Protein AF-A0A218NLQ0-F1 (afdb_monomer_lite)

Foldseek 3Di:
DQDDLVVVQCVCCVPVVDGDDSVVSVVVSVVVVVLVVQLVVQQVVVCVVVVHPDRDPVSSVVSVVVVVVVVPPDD

Sequence (75 aa):
MPISKRTIKNYVKEKYKVRISDDAIESIIKFLDSQAGKIAKEAVNNAKIKKHAMITHDDIEQAIIKNSVKVKKIE

InterPro domains:
  IPR003958 Transcription factor CBF/NF-Y/archaeal histone domain [PF00808] (12-64)
  IPR009072 Histone-fold [G3DSA:1.10.20.10] (2-74)
  IPR009072 Histone-fold [SSF47113] (3-64)

Organism: NCBI:txid1920749

Structure (mmCIF, N/CA/C/O backbone):
data_AF-A0A218NLQ0-F1
#
_entry.id   AF-A0A218NLQ0-F1
#
l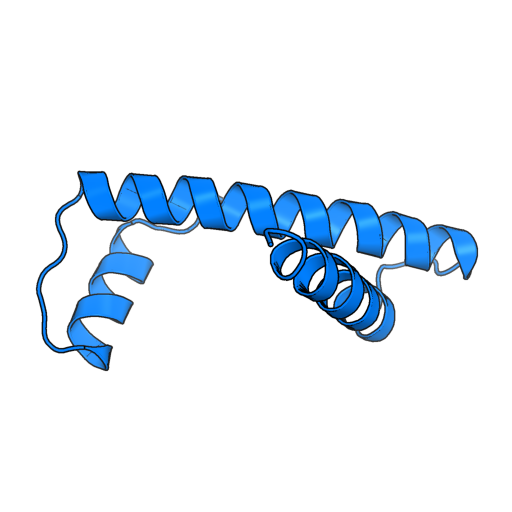oop_
_atom_site.group_PDB
_atom_site.id
_atom_site.type_symbol
_atom_site.label_atom_id
_atom_site.label_alt_id
_atom_site.label_comp_id
_atom_site.label_asym_id
_atom_site.label_entity_id
_atom_site.label_seq_id
_atom_site.pdbx_PDB_ins_code
_atom_site.Cartn_x
_atom_site.Cartn_y
_atom_site.Cartn_z
_atom_site.occupancy
_atom_site.B_iso_or_equiv
_atom_site.auth_seq_id
_atom_site.auth_comp_id
_atom_site.auth_asym_id
_atom_site.auth_atom_id
_atom_site.pdbx_PDB_model_num
ATOM 1 N N . MET A 1 1 ? -9.200 -5.517 -5.442 1.00 53.06 1 MET A N 1
ATOM 2 C CA . MET A 1 1 ? -9.922 -5.619 -4.156 1.00 53.06 1 MET A CA 1
ATOM 3 C C . MET A 1 1 ? -9.383 -4.540 -3.233 1.00 53.06 1 MET A C 1
ATOM 5 O O . MET A 1 1 ? -8.172 -4.532 -3.044 1.00 53.06 1 MET A O 1
ATOM 9 N N . PRO A 1 2 ? -10.219 -3.632 -2.709 1.00 75.88 2 PRO A N 1
ATOM 10 C CA . PRO A 1 2 ? -9.782 -2.691 -1.680 1.00 75.88 2 PRO A CA 1
ATOM 11 C C . PRO A 1 2 ? -9.395 -3.447 -0.401 1.00 75.88 2 PRO A C 1
ATOM 13 O O . PRO A 1 2 ? -9.923 -4.529 -0.125 1.00 75.88 2 PRO A O 1
ATOM 16 N N . ILE A 1 3 ? -8.471 -2.885 0.379 1.00 83.81 3 ILE A N 1
ATOM 17 C CA . ILE A 1 3 ? -8.079 -3.429 1.686 1.00 83.81 3 ILE A CA 1
ATOM 18 C C . ILE A 1 3 ? -9.327 -3.523 2.574 1.00 83.81 3 ILE A C 1
ATOM 20 O O . ILE A 1 3 ? -10.062 -2.548 2.732 1.00 83.81 3 ILE A O 1
ATOM 24 N N . SER A 1 4 ? -9.596 -4.697 3.156 1.00 92.38 4 SER A N 1
ATOM 25 C CA . SER A 1 4 ? -10.820 -4.879 3.941 1.00 92.38 4 SER A CA 1
ATOM 26 C C . SER A 1 4 ? -10.780 -4.057 5.236 1.00 92.38 4 SER A C 1
ATOM 28 O O . SER A 1 4 ? -9.789 -4.085 5.977 1.00 92.38 4 SER A O 1
ATOM 30 N N . LYS A 1 5 ? -11.894 -3.386 5.568 1.00 92.38 5 LYS A N 1
ATOM 31 C CA . LYS A 1 5 ? -12.047 -2.664 6.845 1.00 92.38 5 LYS A CA 1
ATOM 32 C C . LYS A 1 5 ? -11.756 -3.571 8.044 1.00 92.38 5 LYS A C 1
ATOM 34 O O . LYS A 1 5 ? -11.096 -3.160 8.996 1.00 92.38 5 LYS A O 1
ATOM 39 N N . ARG A 1 6 ? -12.206 -4.832 7.974 1.00 94.06 6 ARG A N 1
ATOM 40 C CA . ARG A 1 6 ? -12.001 -5.843 9.021 1.00 94.06 6 ARG A CA 1
ATOM 41 C C . ARG A 1 6 ? -10.518 -6.131 9.254 1.00 94.06 6 ARG A C 1
ATOM 43 O O . ARG A 1 6 ? -10.110 -6.252 10.403 1.00 94.06 6 ARG A O 1
ATOM 50 N N . THR A 1 7 ? -9.719 -6.192 8.190 1.00 94.25 7 THR A N 1
ATOM 51 C CA . THR A 1 7 ? -8.271 -6.429 8.276 1.00 94.25 7 THR A CA 1
ATOM 52 C C . THR A 1 7 ? -7.584 -5.316 9.058 1.00 94.25 7 THR A C 1
ATOM 54 O O . THR A 1 7 ? -6.852 -5.599 10.001 1.00 94.25 7 THR A O 1
ATOM 57 N N . ILE A 1 8 ? -7.868 -4.053 8.728 1.00 93.94 8 ILE A N 1
ATOM 58 C CA . ILE A 1 8 ? -7.277 -2.902 9.428 1.00 93.94 8 ILE A CA 1
ATOM 59 C C . ILE A 1 8 ? -7.756 -2.852 10.880 1.00 93.94 8 ILE A C 1
ATOM 61 O O . ILE A 1 8 ? -6.952 -2.660 11.790 1.00 93.94 8 ILE A O 1
ATOM 65 N N . LYS A 1 9 ? -9.050 -3.090 11.117 1.00 95.25 9 LYS A N 1
ATOM 66 C CA . LYS A 1 9 ? -9.632 -3.124 12.464 1.00 95.25 9 LYS A CA 1
ATOM 67 C C . LYS A 1 9 ? -8.954 -4.166 13.353 1.00 95.25 9 LYS A C 1
ATOM 69 O O . LYS A 1 9 ? -8.590 -3.858 14.487 1.00 95.25 9 LYS A O 1
ATOM 74 N N . ASN A 1 10 ? -8.760 -5.377 12.829 1.00 95.50 10 ASN A N 1
ATOM 75 C CA . ASN A 1 10 ? -8.080 -6.455 13.541 1.00 95.50 10 ASN A CA 1
ATOM 76 C C . ASN A 1 10 ? -6.606 -6.120 13.775 1.00 95.50 10 ASN A C 1
ATOM 78 O O . ASN A 1 10 ? -6.147 -6.237 14.904 1.00 95.50 10 ASN A O 1
ATOM 82 N N . TYR A 1 11 ? -5.902 -5.611 12.760 1.00 94.81 11 TYR A N 1
ATOM 83 C CA . TYR A 1 11 ? -4.506 -5.191 12.889 1.00 94.81 11 TYR A CA 1
ATOM 84 C C . TYR A 1 11 ? -4.317 -4.161 14.011 1.00 94.81 11 TYR A C 1
ATOM 86 O O . TYR A 1 11 ? -3.456 -4.335 14.874 1.00 94.81 11 TYR A O 1
ATOM 94 N N . VAL A 1 12 ? -5.153 -3.116 14.050 1.00 95.38 12 VAL A N 1
ATOM 95 C CA . VAL A 1 12 ? -5.063 -2.073 15.082 1.00 95.38 12 VAL A CA 1
ATOM 96 C C . VAL A 1 12 ? -5.355 -2.642 16.471 1.00 95.38 12 VAL A C 1
ATOM 98 O O . VAL A 1 12 ? -4.599 -2.404 17.415 1.00 95.38 12 VAL A O 1
ATOM 101 N N . LYS A 1 13 ? -6.409 -3.454 16.589 1.00 95.44 13 LYS A N 1
ATOM 102 C CA . LYS A 1 13 ? -6.792 -4.093 17.850 1.00 95.44 13 LYS A CA 1
ATOM 103 C C . LYS A 1 13 ? -5.716 -5.048 18.367 1.00 95.44 13 LYS A C 1
ATOM 105 O O . LYS A 1 13 ? -5.424 -5.049 19.558 1.00 95.44 13 LYS A O 1
ATOM 110 N N . GLU A 1 14 ? -5.141 -5.878 17.508 1.00 96.19 14 GLU A N 1
ATOM 111 C CA . GLU A 1 14 ? -4.180 -6.904 17.915 1.00 96.19 14 GLU A CA 1
ATOM 112 C C . GLU A 1 14 ? -2.830 -6.301 18.283 1.00 96.19 14 GLU A C 1
ATOM 114 O O . GLU A 1 14 ? -2.278 -6.664 19.326 1.00 96.19 14 GLU A O 1
ATOM 119 N N . LYS A 1 15 ? -2.345 -5.360 17.465 1.00 96.31 15 LYS A N 1
ATOM 120 C CA . LYS A 1 15 ? -1.014 -4.768 17.598 1.00 96.31 15 LYS A CA 1
ATOM 121 C C . LYS A 1 15 ? -0.945 -3.653 18.635 1.00 96.31 15 LYS A C 1
ATOM 123 O O . LYS A 1 15 ? 0.027 -3.588 19.377 1.00 96.31 15 LYS A O 1
ATOM 128 N N . TYR A 1 16 ? -1.967 -2.802 18.703 1.00 95.81 16 TYR A N 1
ATOM 129 C CA . TYR A 1 16 ? -1.962 -1.614 19.565 1.00 95.81 16 TYR A CA 1
ATOM 130 C C . TYR A 1 16 ? -2.954 -1.705 20.726 1.00 95.81 16 TYR A C 1
ATOM 132 O O . TYR A 1 16 ? -3.004 -0.797 21.546 1.00 95.81 16 TYR A O 1
ATOM 140 N N . LYS A 1 17 ? -3.740 -2.789 20.819 1.00 95.44 17 LYS A N 1
ATOM 141 C CA . LYS A 1 17 ? -4.717 -3.029 21.900 1.00 95.44 17 LYS A CA 1
ATOM 142 C C . LYS A 1 17 ? -5.765 -1.918 22.060 1.00 95.44 17 LYS A C 1
ATOM 144 O O . LYS A 1 17 ? -6.388 -1.804 23.111 1.00 95.44 17 LYS A O 1
ATOM 149 N N . VAL A 1 18 ? -6.025 -1.152 20.998 1.00 95.12 18 VAL A N 1
ATOM 150 C CA . VAL A 1 18 ? -7.023 -0.072 20.971 1.00 95.12 18 VAL A CA 1
ATOM 151 C C . VAL A 1 18 ? -8.116 -0.335 19.940 1.00 95.12 18 VAL A C 1
ATOM 153 O O . VAL A 1 18 ? -7.925 -1.059 18.961 1.00 95.12 18 VAL A O 1
ATOM 156 N N . ARG A 1 19 ? -9.293 0.253 20.167 1.00 93.81 19 ARG A N 1
ATOM 157 C CA . ARG A 1 19 ? -10.376 0.282 19.177 1.00 93.81 19 ARG A CA 1
ATOM 158 C C . ARG A 1 19 ? -10.152 1.452 18.224 1.00 93.81 19 ARG A C 1
ATOM 160 O O . ARG A 1 19 ? -9.641 2.490 18.623 1.00 93.81 19 ARG A O 1
ATOM 167 N N . ILE A 1 20 ? -10.576 1.279 16.982 1.00 94.94 20 ILE A N 1
ATOM 168 C CA . ILE A 1 20 ? -10.545 2.311 15.947 1.00 94.94 20 ILE A CA 1
ATOM 169 C C . ILE A 1 20 ? -11.954 2.458 15.366 1.00 94.94 20 ILE A C 1
ATOM 171 O O . ILE A 1 20 ? -12.666 1.457 15.221 1.00 94.94 20 ILE A O 1
ATOM 175 N N . SER A 1 21 ? -12.370 3.697 15.105 1.00 96.88 21 SER A N 1
ATOM 176 C CA . SER A 1 21 ? -13.662 3.991 14.483 1.00 96.88 21 SER A CA 1
ATOM 177 C C . SER A 1 21 ? -13.661 3.594 13.009 1.00 96.88 21 SER A C 1
ATOM 179 O O . SER A 1 21 ? -12.614 3.545 12.360 1.00 96.88 21 SER A O 1
ATOM 181 N N . ASP A 1 22 ? -14.844 3.315 12.467 1.00 94.12 22 ASP A N 1
ATOM 182 C CA . ASP A 1 22 ? -14.963 2.896 11.071 1.00 94.12 22 ASP A CA 1
ATOM 183 C C . ASP A 1 22 ? -14.578 4.036 10.099 1.00 94.12 22 ASP A C 1
ATOM 185 O O . ASP A 1 22 ? -13.924 3.764 9.092 1.00 94.12 22 ASP A O 1
ATOM 189 N N . ASP A 1 23 ? -14.832 5.302 10.450 1.00 95.69 23 ASP A N 1
ATOM 190 C CA . ASP A 1 23 ? -14.411 6.480 9.665 1.00 95.69 23 ASP A CA 1
ATOM 191 C C . ASP A 1 23 ? -12.882 6.662 9.636 1.00 95.69 23 ASP A C 1
ATOM 193 O O . ASP A 1 23 ? -12.283 6.995 8.605 1.00 95.69 23 ASP A O 1
ATOM 197 N N . ALA A 1 24 ? -12.210 6.400 10.764 1.00 95.75 24 ALA A N 1
ATOM 198 C CA . ALA A 1 24 ? -10.751 6.416 10.821 1.00 95.75 24 ALA A CA 1
ATOM 199 C C . ALA A 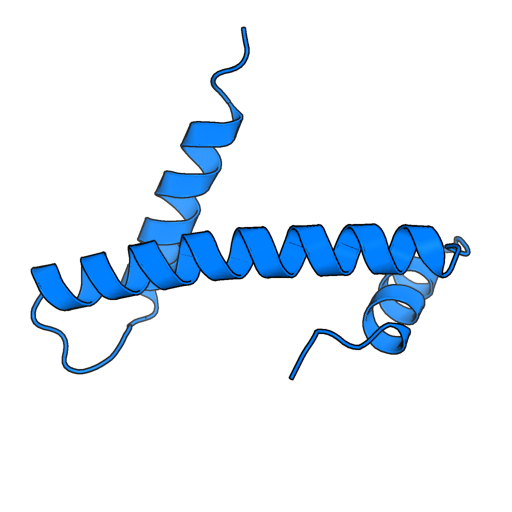1 24 ? -10.157 5.285 9.967 1.00 95.75 24 ALA A C 1
ATOM 201 O O . ALA A 1 24 ? -9.171 5.499 9.260 1.00 95.75 24 ALA A O 1
ATOM 202 N N . ILE A 1 25 ? -10.788 4.102 9.963 1.00 95.38 25 ILE A N 1
ATOM 203 C CA . ILE A 1 25 ? -10.400 3.004 9.067 1.00 95.38 25 ILE A CA 1
ATOM 204 C C . ILE A 1 25 ? -10.538 3.428 7.600 1.00 95.38 25 ILE A C 1
ATOM 206 O O . ILE A 1 25 ? -9.628 3.169 6.815 1.00 95.38 25 ILE A O 1
ATOM 210 N N . GLU A 1 26 ? -11.629 4.093 7.209 1.00 94.50 26 GLU A N 1
ATOM 211 C CA . GLU A 1 26 ? -11.796 4.576 5.830 1.00 94.50 26 GLU A CA 1
ATOM 212 C C . GLU A 1 26 ? -10.692 5.542 5.407 1.00 94.50 26 GLU A C 1
ATOM 214 O O . GLU A 1 26 ? -10.189 5.464 4.285 1.00 94.50 26 GLU A O 1
ATOM 219 N N . SER A 1 27 ? -10.283 6.424 6.316 1.00 94.88 27 SER A N 1
ATOM 220 C CA . SER A 1 27 ? -9.197 7.373 6.068 1.00 94.88 27 SER A CA 1
ATOM 221 C C . SER A 1 27 ? -7.862 6.654 5.849 1.00 94.88 27 SER A C 1
ATOM 223 O O . SER A 1 27 ? -7.122 6.989 4.923 1.00 94.88 27 SER A O 1
ATOM 225 N N . ILE A 1 28 ? -7.588 5.604 6.633 1.00 93.81 28 ILE A N 1
ATOM 226 C CA . ILE A 1 28 ? -6.414 4.740 6.444 1.00 93.81 28 ILE A CA 1
ATOM 227 C C . ILE A 1 28 ? -6.473 4.027 5.089 1.00 93.81 28 ILE A C 1
ATOM 229 O O . ILE A 1 28 ? -5.471 4.018 4.379 1.00 93.81 28 ILE A O 1
ATOM 233 N N . ILE A 1 29 ? -7.624 3.463 4.699 1.00 93.50 29 ILE A N 1
ATOM 234 C CA . ILE A 1 29 ? -7.778 2.779 3.402 1.00 93.50 29 ILE A CA 1
ATOM 235 C C . ILE A 1 29 ? -7.457 3.738 2.255 1.00 93.50 29 ILE A C 1
ATOM 237 O O . ILE A 1 29 ? -6.615 3.423 1.420 1.00 93.50 29 ILE A O 1
ATOM 241 N N . LYS A 1 30 ? -8.057 4.935 2.253 1.00 92.69 30 LYS A N 1
ATOM 242 C CA . LYS A 1 30 ? -7.810 5.948 1.214 1.00 92.69 30 LYS A CA 1
ATOM 243 C C . LYS A 1 30 ? -6.334 6.340 1.137 1.00 92.69 30 LYS A C 1
ATOM 245 O O . LYS A 1 30 ? -5.789 6.493 0.043 1.00 92.69 30 LYS A O 1
ATOM 250 N N . PHE A 1 31 ? -5.677 6.494 2.287 1.00 92.06 31 PHE A N 1
ATOM 251 C CA . PHE A 1 31 ? -4.248 6.786 2.336 1.00 92.06 31 PHE A CA 1
ATOM 252 C C . PHE A 1 31 ? -3.411 5.640 1.754 1.00 92.06 31 PHE A C 1
ATOM 254 O O . PHE A 1 31 ? -2.551 5.890 0.909 1.00 92.06 31 PHE A O 1
ATOM 261 N N . LEU A 1 32 ? -3.674 4.396 2.162 1.00 91.50 32 LEU A N 1
ATOM 262 C CA . LEU A 1 32 ? -2.948 3.220 1.678 1.00 91.50 32 LEU A CA 1
ATOM 263 C C . LEU A 1 32 ? -3.139 3.011 0.174 1.00 91.50 32 LEU A C 1
ATOM 265 O O . LEU A 1 32 ? -2.150 2.794 -0.520 1.00 91.50 32 LEU A O 1
ATOM 269 N N . ASP A 1 33 ? -4.361 3.155 -0.340 1.00 91.56 33 ASP A N 1
ATOM 270 C CA . ASP A 1 33 ? -4.648 3.055 -1.775 1.00 91.56 33 ASP A CA 1
ATOM 271 C C . ASP A 1 33 ? -3.889 4.130 -2.571 1.00 91.56 33 ASP A C 1
ATOM 273 O O . ASP A 1 33 ? -3.289 3.846 -3.610 1.00 91.56 33 ASP A O 1
ATOM 277 N N . SER A 1 34 ? -3.836 5.362 -2.052 1.00 91.38 34 SER A N 1
ATOM 278 C CA . SER A 1 34 ? -3.075 6.457 -2.664 1.00 91.38 34 SER A CA 1
ATOM 279 C C . SER A 1 34 ? -1.569 6.174 -2.694 1.00 91.38 34 SER A C 1
ATOM 281 O O . SER A 1 34 ? -0.919 6.356 -3.727 1.00 91.38 34 SER A O 1
ATOM 283 N N . GLN A 1 35 ? -0.998 5.694 -1.585 1.00 91.50 35 GLN A N 1
ATOM 284 C CA . GLN A 1 35 ? 0.426 5.348 -1.511 1.00 91.50 35 GLN A CA 1
ATOM 285 C C . GLN A 1 35 ? 0.766 4.153 -2.407 1.00 91.50 35 GLN A C 1
ATOM 287 O O . GLN A 1 35 ? 1.730 4.216 -3.172 1.00 91.50 35 GLN A O 1
ATOM 292 N N . ALA A 1 36 ? -0.054 3.101 -2.376 1.00 91.81 36 ALA A N 1
ATOM 293 C CA . ALA A 1 36 ? 0.104 1.929 -3.228 1.00 91.81 36 ALA A CA 1
ATOM 294 C C . ALA A 1 36 ? 0.045 2.310 -4.713 1.00 91.81 36 ALA A C 1
ATOM 296 O O . ALA A 1 36 ? 0.890 1.869 -5.488 1.00 91.81 36 ALA A O 1
ATOM 297 N N . GLY A 1 37 ? -0.878 3.196 -5.105 1.00 92.88 37 GLY A N 1
ATOM 298 C CA . GLY A 1 37 ? -0.972 3.705 -6.474 1.00 92.88 37 GLY A CA 1
ATOM 299 C C . GLY A 1 37 ? 0.284 4.457 -6.929 1.00 92.88 37 GLY A C 1
ATOM 300 O O . GLY A 1 37 ? 0.756 4.252 -8.049 1.00 92.88 37 GLY A O 1
ATOM 301 N N . LYS A 1 38 ? 0.876 5.288 -6.059 1.00 93.88 38 LYS A N 1
ATOM 302 C CA . LYS A 1 38 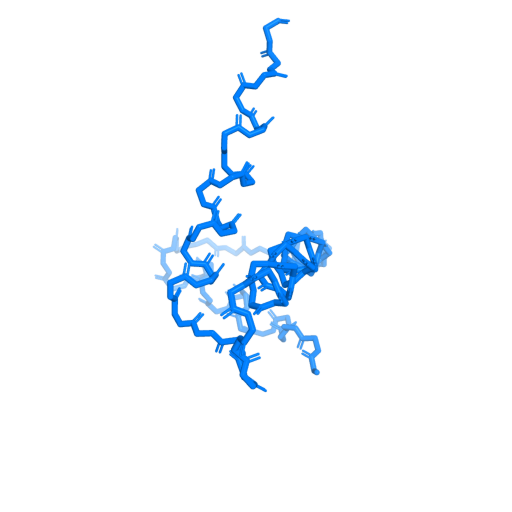? 2.138 5.994 -6.354 1.00 93.88 38 LYS A CA 1
ATOM 303 C C . LYS A 1 38 ? 3.309 5.028 -6.516 1.00 93.88 38 LYS A C 1
ATOM 305 O O . LYS A 1 38 ? 4.062 5.151 -7.481 1.00 93.88 38 LYS A O 1
ATOM 310 N N . ILE A 1 39 ? 3.443 4.065 -5.603 1.00 94.25 39 ILE A N 1
ATOM 311 C CA . ILE A 1 39 ? 4.502 3.048 -5.649 1.00 94.25 39 ILE A CA 1
ATOM 312 C C . ILE A 1 39 ? 4.352 2.195 -6.908 1.00 94.25 39 ILE A C 1
ATOM 314 O O . ILE A 1 39 ? 5.313 2.051 -7.655 1.00 94.25 39 ILE A O 1
ATOM 318 N N . ALA A 1 40 ? 3.146 1.702 -7.197 1.00 94.62 40 ALA A N 1
ATOM 319 C CA . ALA A 1 40 ? 2.879 0.891 -8.380 1.00 94.62 40 ALA A CA 1
ATOM 320 C C . ALA A 1 40 ? 3.201 1.650 -9.674 1.00 94.62 40 ALA A C 1
ATOM 322 O O . ALA A 1 40 ? 3.857 1.105 -10.559 1.00 94.62 40 ALA A O 1
ATOM 323 N N . LYS A 1 41 ? 2.807 2.927 -9.777 1.00 95.38 41 LYS A N 1
ATOM 324 C CA . LYS A 1 41 ? 3.115 3.761 -10.947 1.00 95.38 41 LYS A CA 1
ATOM 325 C C . LYS A 1 41 ? 4.622 3.917 -11.164 1.00 95.38 41 LYS A C 1
ATOM 327 O O . LYS A 1 41 ? 5.091 3.803 -12.293 1.00 95.38 41 LYS A O 1
ATOM 332 N N . GLU A 1 42 ? 5.379 4.175 -10.102 1.00 95.31 42 GLU A N 1
ATOM 333 C CA .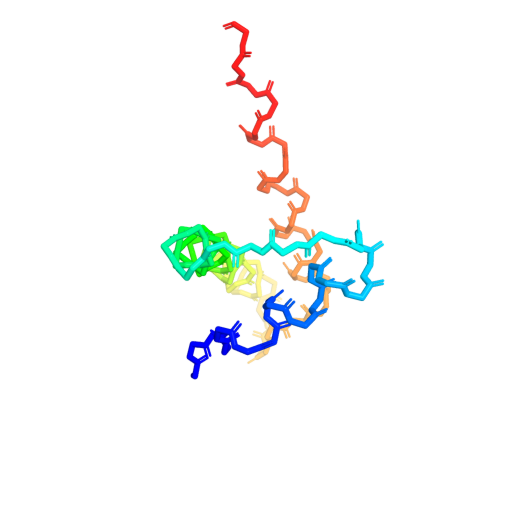 GLU A 1 42 ? 6.839 4.308 -10.183 1.00 95.31 42 GLU A CA 1
ATOM 334 C C . GLU A 1 42 ? 7.518 2.963 -10.481 1.00 95.31 42 GLU A C 1
ATOM 336 O O . GLU A 1 42 ? 8.402 2.908 -11.331 1.00 95.31 42 GLU A O 1
ATOM 341 N N . ALA A 1 43 ? 7.061 1.864 -9.879 1.00 95.94 43 ALA A N 1
ATOM 342 C CA . ALA A 1 43 ? 7.593 0.528 -10.143 1.00 95.94 43 ALA A CA 1
ATOM 343 C C . ALA A 1 43 ? 7.354 0.086 -11.597 1.00 95.94 43 ALA A C 1
ATOM 345 O O . ALA A 1 43 ? 8.249 -0.467 -12.232 1.00 95.94 43 ALA A O 1
ATOM 346 N N . VAL A 1 44 ? 6.186 0.406 -12.170 1.00 96.56 44 VAL A N 1
ATOM 347 C CA . VAL A 1 44 ? 5.910 0.210 -13.604 1.00 96.56 44 VAL A CA 1
ATOM 348 C C . VAL A 1 44 ? 6.900 0.995 -14.464 1.00 96.56 44 VAL A C 1
ATOM 350 O O . VAL A 1 44 ? 7.391 0.474 -15.464 1.00 96.56 44 VAL A O 1
ATOM 353 N N . ASN A 1 45 ? 7.206 2.242 -14.099 1.00 95.69 45 ASN A N 1
ATOM 354 C CA . ASN A 1 45 ? 8.179 3.046 -14.839 1.00 95.69 45 ASN A CA 1
ATOM 355 C C . ASN A 1 45 ? 9.588 2.446 -14.754 1.00 95.69 45 ASN A C 1
ATOM 357 O O . ASN A 1 45 ? 10.263 2.357 -15.778 1.00 95.69 45 ASN A O 1
ATOM 361 N N . ASN A 1 46 ? 10.004 1.986 -13.573 1.00 94.25 46 ASN A N 1
ATOM 362 C CA . ASN A 1 46 ? 11.295 1.325 -13.374 1.00 94.25 46 ASN A CA 1
ATOM 363 C C . ASN A 1 46 ? 11.410 0.062 -14.242 1.00 94.25 46 ASN A C 1
ATOM 365 O O . ASN A 1 46 ? 12.368 -0.072 -15.005 1.00 94.25 46 ASN A O 1
ATOM 369 N N . ALA A 1 47 ? 10.385 -0.795 -14.216 1.00 96.25 47 ALA A N 1
ATOM 370 C CA . ALA A 1 47 ? 10.330 -2.005 -15.031 1.00 96.25 47 ALA A CA 1
ATOM 371 C C . ALA A 1 47 ? 10.404 -1.687 -16.536 1.00 96.25 47 ALA A C 1
ATOM 373 O O . ALA A 1 47 ? 11.146 -2.338 -17.272 1.00 96.25 47 ALA A O 1
ATOM 374 N N . LYS A 1 48 ? 9.703 -0.638 -16.998 1.00 95.62 48 LYS A N 1
ATOM 375 C CA . LYS A 1 48 ? 9.761 -0.177 -18.398 1.00 95.62 48 LYS A CA 1
ATOM 376 C C . LYS A 1 48 ? 11.158 0.294 -18.802 1.00 95.62 48 LYS A C 1
ATOM 378 O O . LYS A 1 48 ? 11.622 -0.068 -19.879 1.00 95.62 48 LYS A O 1
ATOM 383 N N . ILE A 1 49 ? 11.831 1.074 -17.954 1.00 94.62 49 ILE A N 1
ATOM 384 C CA . ILE A 1 49 ? 13.190 1.579 -18.217 1.00 94.62 49 ILE A CA 1
ATOM 385 C C . ILE A 1 49 ? 14.187 0.419 -18.314 1.00 94.62 49 ILE A C 1
ATOM 387 O O . ILE A 1 49 ? 15.010 0.387 -19.227 1.00 94.62 49 ILE A O 1
ATOM 391 N N . LYS A 1 50 ? 14.070 -0.566 -17.418 1.00 94.62 50 LYS A N 1
ATOM 392 C CA . LYS A 1 50 ? 14.916 -1.770 -17.396 1.00 94.62 50 LYS A CA 1
ATOM 393 C C . LYS A 1 50 ? 14.507 -2.829 -18.428 1.00 94.62 50 LYS A C 1
ATOM 395 O O . LYS A 1 50 ? 15.171 -3.854 -18.538 1.00 94.62 50 LYS A O 1
ATOM 400 N N . LYS A 1 51 ? 13.438 -2.586 -19.200 1.00 95.44 51 LYS A N 1
ATOM 401 C CA . LYS A 1 51 ? 12.861 -3.519 -20.187 1.00 95.44 51 LYS A CA 1
ATOM 402 C C . LYS A 1 51 ? 12.469 -4.875 -19.585 1.00 95.44 51 LYS A C 1
ATOM 404 O O . LYS A 1 51 ? 12.543 -5.903 -20.254 1.00 95.44 51 LYS A O 1
ATOM 409 N N . HIS A 1 52 ? 12.037 -4.886 -18.328 1.00 93.44 52 HIS A N 1
ATOM 410 C CA . HIS A 1 52 ? 11.494 -6.086 -17.705 1.00 93.44 52 HIS A CA 1
ATOM 411 C C . HIS A 1 52 ? 10.091 -6.384 -18.252 1.00 93.44 52 HIS A C 1
ATOM 413 O O . HIS A 1 52 ? 9.264 -5.485 -18.404 1.00 93.44 52 HIS A O 1
ATOM 419 N N . ALA A 1 53 ? 9.800 -7.663 -18.504 1.00 92.38 53 ALA A N 1
ATOM 420 C CA . ALA A 1 53 ? 8.465 -8.112 -18.911 1.00 92.38 53 ALA A CA 1
ATOM 421 C C . ALA A 1 53 ? 7.441 -8.071 -17.758 1.00 92.38 53 AL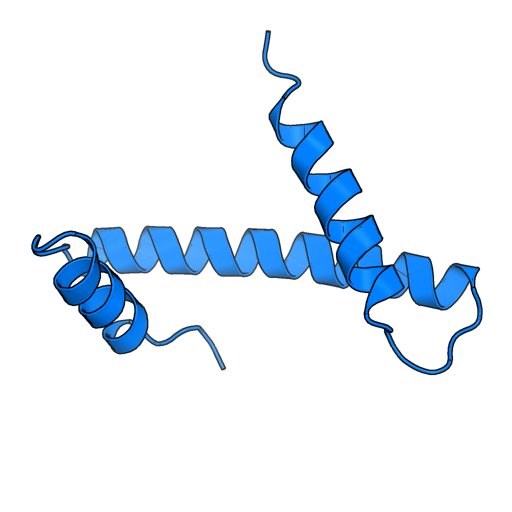A A C 1
ATOM 423 O O . ALA A 1 53 ? 6.235 -8.062 -17.995 1.00 92.38 53 ALA A O 1
ATOM 424 N N . MET A 1 54 ? 7.918 -8.040 -16.511 1.00 96.00 54 MET A N 1
ATOM 425 C CA . MET A 1 54 ? 7.105 -7.974 -15.298 1.00 96.00 54 MET A CA 1
ATOM 426 C C . MET A 1 54 ? 7.758 -7.060 -14.261 1.00 96.00 54 MET A C 1
ATOM 428 O O . MET A 1 54 ? 8.973 -6.870 -14.274 1.00 96.00 54 MET A O 1
ATOM 432 N N . ILE A 1 55 ? 6.956 -6.511 -13.349 1.00 96.06 55 ILE A N 1
ATOM 433 C CA . ILE A 1 55 ? 7.468 -5.734 -12.216 1.00 96.06 55 ILE A CA 1
ATOM 434 C C . ILE A 1 55 ? 8.199 -6.688 -11.272 1.00 96.06 55 ILE A C 1
ATOM 436 O O . ILE A 1 55 ? 7.626 -7.688 -10.839 1.00 96.06 55 ILE A O 1
ATOM 440 N N . THR A 1 56 ? 9.447 -6.366 -10.947 1.00 96.94 56 THR A N 1
ATOM 441 C CA . THR A 1 56 ? 10.262 -7.161 -10.024 1.00 96.94 56 THR A CA 1
ATOM 442 C C . THR A 1 56 ? 10.247 -6.582 -8.612 1.00 96.94 56 THR A C 1
ATOM 444 O O . THR A 1 56 ? 9.779 -5.467 -8.372 1.00 96.94 56 THR A O 1
ATOM 447 N N . HIS A 1 57 ? 10.791 -7.342 -7.662 1.00 95.50 57 HIS A N 1
ATOM 448 C CA . HIS A 1 57 ? 10.993 -6.873 -6.294 1.00 95.50 57 HIS A CA 1
ATOM 449 C C . HIS A 1 57 ? 11.847 -5.592 -6.236 1.00 95.50 57 HIS A C 1
ATOM 451 O O . HIS A 1 57 ? 11.441 -4.630 -5.590 1.00 95.50 57 HIS A O 1
ATOM 457 N N . ASP A 1 58 ? 12.953 -5.534 -6.985 1.00 95.44 58 ASP A N 1
ATOM 458 C CA . ASP A 1 58 ? 13.835 -4.357 -7.053 1.00 95.44 58 ASP A CA 1
ATOM 459 C C . ASP A 1 58 ? 13.102 -3.112 -7.588 1.00 95.44 58 ASP A C 1
ATOM 461 O O . ASP A 1 58 ? 13.268 -2.005 -7.079 1.00 95.44 58 ASP A O 1
ATOM 465 N N . ASP A 1 59 ? 12.206 -3.279 -8.565 1.00 95.38 59 ASP A N 1
ATOM 466 C CA . ASP A 1 59 ? 11.410 -2.163 -9.092 1.00 95.38 59 ASP A CA 1
ATOM 467 C C . ASP A 1 59 ? 10.479 -1.560 -8.028 1.00 95.38 59 ASP A C 1
ATOM 469 O O . ASP A 1 59 ? 10.297 -0.336 -7.994 1.00 95.38 59 ASP A O 1
ATOM 473 N N . ILE A 1 60 ? 9.928 -2.405 -7.146 1.00 95.50 60 ILE A N 1
ATOM 474 C CA . ILE A 1 60 ? 9.103 -1.999 -6.002 1.00 95.50 60 ILE A CA 1
ATOM 475 C C . ILE A 1 60 ? 9.955 -1.336 -4.919 1.00 95.50 60 ILE A C 1
ATOM 477 O O . ILE A 1 60 ? 9.579 -0.265 -4.445 1.00 95.50 60 ILE A O 1
ATOM 481 N N . GLU A 1 61 ? 11.098 -1.912 -4.540 1.00 94.94 61 GLU A N 1
ATOM 482 C CA . GLU A 1 61 ? 11.970 -1.322 -3.515 1.00 94.94 61 GLU A CA 1
ATOM 483 C C . GLU A 1 61 ? 12.463 0.068 -3.924 1.00 94.94 61 GLU A C 1
ATOM 485 O O . GLU A 1 61 ? 12.338 1.028 -3.159 1.00 94.94 61 GLU A O 1
ATOM 490 N N . GLN A 1 62 ? 12.918 0.221 -5.169 1.00 93.38 62 GLN A N 1
ATOM 491 C CA . GLN A 1 62 ? 13.334 1.520 -5.697 1.00 93.38 62 GLN A CA 1
ATOM 492 C C . GLN A 1 62 ? 12.177 2.526 -5.715 1.00 93.38 62 GLN A C 1
ATOM 494 O O . GLN A 1 62 ? 12.361 3.705 -5.395 1.00 93.38 62 GLN A O 1
ATOM 499 N N . ALA A 1 63 ? 10.966 2.072 -6.046 1.00 93.19 63 ALA A N 1
ATOM 500 C CA . ALA A 1 63 ? 9.776 2.912 -5.994 1.00 93.19 63 ALA A CA 1
ATOM 501 C C . ALA A 1 63 ? 9.429 3.342 -4.558 1.00 93.19 63 ALA A C 1
ATOM 503 O O . ALA A 1 63 ? 9.072 4.506 -4.349 1.00 93.19 63 ALA A O 1
ATOM 504 N N . ILE A 1 64 ? 9.561 2.453 -3.569 1.00 92.38 64 ILE A N 1
ATOM 505 C CA . ILE A 1 64 ? 9.351 2.772 -2.149 1.00 92.38 64 ILE A CA 1
ATOM 506 C C . ILE A 1 64 ? 10.363 3.827 -1.700 1.00 92.38 64 ILE A C 1
ATOM 508 O O . ILE A 1 64 ? 9.950 4.893 -1.246 1.00 92.38 64 ILE A O 1
ATOM 512 N N . ILE A 1 65 ? 11.663 3.589 -1.908 1.00 90.75 65 ILE A N 1
ATOM 513 C CA . ILE A 1 65 ? 12.742 4.510 -1.512 1.00 90.75 65 ILE A CA 1
ATOM 514 C C . ILE A 1 65 ? 12.492 5.909 -2.090 1.00 90.75 65 ILE A C 1
ATOM 516 O O . ILE A 1 65 ? 12.500 6.906 -1.365 1.00 90.75 65 ILE A O 1
ATOM 520 N N . LYS A 1 66 ? 12.178 5.993 -3.387 1.00 87.62 66 LYS A N 1
ATOM 521 C CA . LYS A 1 66 ? 11.907 7.263 -4.072 1.00 87.62 66 LYS A CA 1
ATOM 522 C C . LYS A 1 66 ? 10.706 8.014 -3.489 1.00 87.62 66 LYS A C 1
ATOM 524 O O . LYS A 1 66 ? 10.732 9.243 -3.412 1.00 87.62 66 LYS A O 1
ATOM 529 N N . ASN A 1 67 ? 9.648 7.307 -3.092 1.00 85.00 67 ASN A N 1
ATOM 530 C CA . ASN A 1 67 ? 8.458 7.928 -2.506 1.00 85.00 67 ASN A CA 1
ATOM 531 C C . ASN A 1 67 ? 8.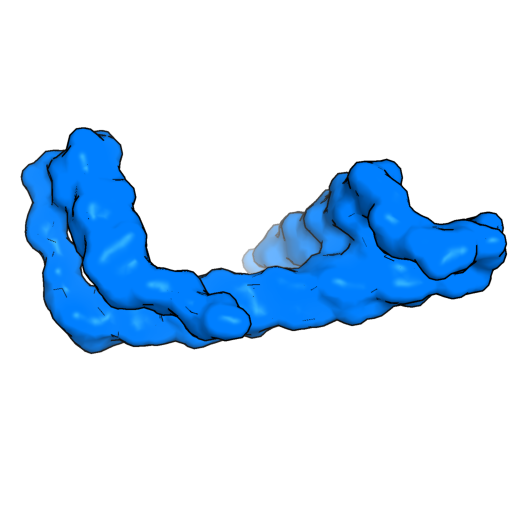656 8.300 -1.027 1.00 85.00 67 ASN A C 1
ATOM 533 O O . ASN A 1 67 ? 8.157 9.343 -0.607 1.00 85.00 67 ASN A O 1
ATOM 537 N N . SER A 1 68 ? 9.440 7.537 -0.260 1.00 77.62 68 SER A N 1
ATOM 538 C CA . SER A 1 68 ? 9.787 7.861 1.131 1.00 77.62 68 SER A CA 1
ATOM 539 C C . SER A 1 68 ? 10.626 9.137 1.251 1.00 77.62 68 SER A C 1
ATOM 541 O O . SER A 1 68 ? 10.416 9.926 2.171 1.00 77.62 68 SER A O 1
ATOM 543 N N . VAL A 1 69 ? 11.533 9.393 0.300 1.00 61.12 69 VAL A N 1
ATOM 544 C CA . VAL A 1 69 ? 12.356 10.619 0.280 1.00 61.12 69 VAL A CA 1
ATOM 545 C C . VAL A 1 69 ? 11.507 11.876 0.051 1.00 61.12 69 VAL A C 1
ATOM 547 O O . VAL A 1 69 ? 11.807 12.930 0.608 1.00 61.12 69 VAL A O 1
ATOM 550 N N . LYS A 1 70 ? 10.404 11.782 -0.705 1.00 57.47 70 LYS A N 1
ATOM 551 C CA . LYS A 1 70 ? 9.529 12.935 -0.982 1.00 57.47 70 LYS A CA 1
ATOM 552 C C . LYS A 1 70 ? 8.737 13.414 0.240 1.00 57.47 70 LYS A C 1
ATOM 554 O O . LYS A 1 70 ? 8.367 14.579 0.274 1.00 57.47 70 LYS A O 1
ATOM 559 N N . VAL A 1 71 ? 8.505 12.559 1.239 1.00 52.03 71 VAL A N 1
ATOM 560 C CA . VAL A 1 71 ? 7.770 12.928 2.467 1.00 52.03 71 VAL A CA 1
ATOM 561 C C . VAL A 1 71 ? 8.622 13.792 3.410 1.00 52.03 71 VAL A C 1
ATOM 563 O O . VAL A 1 71 ? 8.069 14.552 4.194 1.00 52.03 71 VAL A O 1
ATOM 566 N N . LYS A 1 72 ? 9.960 13.740 3.310 1.00 49.84 72 LYS A N 1
ATOM 567 C CA . LYS A 1 72 ? 10.870 14.523 4.169 1.00 49.84 72 LYS A CA 1
ATOM 568 C C . LYS A 1 72 ? 11.064 15.987 3.746 1.00 49.84 72 LYS A C 1
ATOM 570 O O . LYS A 1 72 ? 11.662 16.736 4.503 1.00 49.84 72 LYS A O 1
ATOM 575 N N . LYS A 1 73 ? 10.588 16.411 2.569 1.00 40.97 73 LYS A N 1
ATOM 576 C CA . LYS A 1 73 ? 10.658 17.819 2.133 1.00 40.97 73 LYS A CA 1
ATOM 577 C C . LYS A 1 73 ? 9.404 18.583 2.559 1.00 40.97 73 LYS A C 1
ATOM 579 O O . LYS A 1 73 ? 8.580 18.931 1.720 1.00 40.97 73 LYS A O 1
ATOM 584 N N . ILE A 1 74 ? 9.258 18.796 3.859 1.00 46.88 74 ILE A N 1
ATOM 585 C CA . ILE A 1 74 ? 8.438 19.873 4.418 1.00 46.88 74 ILE A CA 1
ATOM 586 C C . ILE A 1 74 ? 9.265 20.421 5.586 1.00 46.88 74 ILE A C 1
ATOM 588 O O . ILE A 1 74 ? 9.175 19.910 6.700 1.00 46.88 74 ILE A O 1
ATOM 592 N N . GLU A 1 75 ? 10.156 21.359 5.266 1.00 36.59 75 GLU A N 1
ATOM 593 C CA . GLU A 1 75 ? 10.746 22.316 6.213 1.00 36.59 75 GLU A CA 1
ATOM 594 C C . GLU A 1 75 ? 10.014 23.647 6.041 1.00 36.59 75 GLU A C 1
ATOM 596 O O . GLU A 1 75 ? 9.697 23.978 4.870 1.00 36.59 75 GLU A O 1
#

pLDDT: mean 88.83, std 14.19, range [36.59, 96.94]

Secondary structure (DSSP, 8-state):
-PPPHHHHHHHHHHHH-----HHHHHHHHHHHHHHHHHHHHHHHHHHHHTT-SS--HHHHHHHHHHHHHHHT---

Radius of gyration: 15.66 Å; chains: 1; bounding box: 30×30×42 Å